Protein AF-A0A6C0DGS3-F1 (afdb_monomer_lite)

Radius of gyration: 20.92 Å; chains: 1; bounding box: 50×49×59 Å

Foldseek 3Di:
DDDDPPPPDPVVVVVVLVVVLPDPPPDQLVVVLVVVCVLLVVLLVCLVVVDDLVNNCVVPVVCCVVPVVVSCCSNVVHDCVLVVVLSVLSVCVVVVNATPSRSVVVNVVVCCVVPPVVVVVVPDPPPDDD

Secondary structure (DSSP, 8-state):
---------HHHHHHHHHHHHHSPPSS-HHHHHHHHHHHHHHHHHHHHTT--HHHHHHHHHHHHHHSHHHHHHHHTT---HHHHHHHHHHHHHHTTSS-HHHHHHHHHHHHIIIIIHHHHHT--------

Organism: NCBI:txid1070528

Sequence (130 aa):
MSINPVKVDKQSTEEAIREAAMKPAEFSPVERATYLRQIIGELVPLVAQGKTSDELKASHGDFAKGYPELFKKVVGKEDLTPLRTMLGALDKMAEGKLTQHTASVMVGQQLVDKYVKPQLNGVAPNKSAH

pLDDT: mean 73.6, std 17.02, range [36.94, 94.94]

Structure (mmCIF, N/CA/C/O backbone):
data_AF-A0A6C0DGS3-F1
#
_entry.id   AF-A0A6C0DGS3-F1
#
loop_
_atom_site.group_PDB
_atom_site.id
_atom_site.type_symbol
_atom_site.label_atom_id
_atom_site.label_alt_id
_atom_site.label_comp_id
_atom_site.label_asym_id
_atom_site.label_entity_id
_atom_site.label_seq_id
_atom_site.pdbx_PDB_ins_code
_atom_site.Cartn_x
_atom_site.Cartn_y
_atom_site.Cartn_z
_atom_site.occupancy
_atom_site.B_iso_or_equiv
_atom_site.auth_seq_id
_atom_site.auth_comp_id
_atom_site.auth_asym_id
_atom_site.auth_atom_id
_atom_site.pdbx_PDB_model_num
ATOM 1 N N . MET A 1 1 ? 34.011 33.927 -15.787 1.00 39.38 1 MET A N 1
ATOM 2 C CA . MET A 1 1 ? 33.663 32.599 -15.239 1.00 39.38 1 MET A CA 1
ATOM 3 C C . MET A 1 1 ? 32.813 31.885 -16.275 1.00 39.38 1 MET A C 1
ATOM 5 O O . MET A 1 1 ? 31.661 32.253 -16.452 1.00 39.38 1 MET A O 1
ATOM 9 N N . SER A 1 2 ? 33.402 30.956 -17.029 1.00 36.94 2 SER A N 1
ATOM 10 C CA . SER A 1 2 ? 32.688 30.190 -18.055 1.00 36.94 2 SER A CA 1
ATOM 11 C C . SER A 1 2 ? 32.079 28.953 -17.409 1.00 36.94 2 SER A C 1
ATOM 13 O O . SER A 1 2 ? 32.798 28.096 -16.901 1.00 36.94 2 SER A O 1
ATOM 15 N N . ILE A 1 3 ? 30.753 28.884 -17.395 1.00 45.12 3 ILE A N 1
ATOM 16 C CA . ILE A 1 3 ? 29.996 27.702 -16.985 1.00 45.12 3 ILE A CA 1
ATOM 17 C C . ILE A 1 3 ? 30.165 26.657 -18.091 1.00 45.12 3 ILE A C 1
ATOM 19 O O . ILE A 1 3 ? 29.634 26.815 -19.187 1.00 45.12 3 ILE A O 1
ATOM 23 N N . ASN A 1 4 ? 30.968 25.625 -17.829 1.00 37.84 4 ASN A N 1
ATOM 24 C CA . ASN A 1 4 ? 31.095 24.475 -18.719 1.00 37.84 4 ASN A CA 1
ATOM 25 C C . ASN A 1 4 ? 29.752 23.728 -18.745 1.00 37.84 4 ASN A C 1
ATOM 27 O O . ASN A 1 4 ? 29.287 23.315 -17.679 1.00 37.84 4 ASN A O 1
ATOM 31 N N . PRO A 1 5 ? 29.114 23.525 -19.911 1.00 47.69 5 PRO A N 1
ATOM 32 C CA . PRO A 1 5 ? 27.946 22.666 -19.986 1.00 47.69 5 PRO A CA 1
ATOM 33 C C . PRO A 1 5 ? 28.389 21.237 -19.669 1.00 47.69 5 PRO A C 1
ATOM 35 O O . PRO A 1 5 ? 29.286 20.701 -20.323 1.00 47.69 5 PRO A O 1
ATOM 38 N N . VAL A 1 6 ? 27.778 20.631 -18.649 1.00 46.28 6 VAL A N 1
ATOM 39 C CA . VAL A 1 6 ? 27.957 19.213 -18.323 1.00 46.28 6 VAL A CA 1
ATOM 40 C C . VAL A 1 6 ? 27.553 18.415 -19.561 1.00 46.28 6 VAL A C 1
ATOM 42 O O . VAL A 1 6 ? 26.371 18.248 -19.855 1.00 46.28 6 VAL A O 1
ATOM 45 N N . LYS A 1 7 ? 28.543 17.962 -20.333 1.00 45.94 7 LYS A N 1
ATOM 46 C CA . LYS A 1 7 ? 28.332 16.978 -21.389 1.00 45.94 7 LYS A CA 1
ATOM 47 C C . LYS A 1 7 ? 28.021 15.673 -20.674 1.00 45.94 7 LYS A C 1
ATOM 49 O O . LYS A 1 7 ? 28.926 15.009 -20.183 1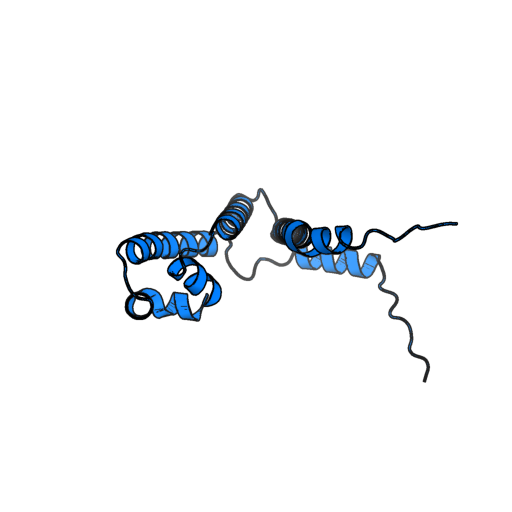.00 45.94 7 LYS A O 1
ATOM 54 N N . VAL A 1 8 ? 26.735 15.363 -20.545 1.00 48.59 8 VAL A N 1
ATOM 55 C CA . VAL A 1 8 ? 26.287 14.046 -20.094 1.00 48.59 8 VAL A CA 1
ATOM 56 C C . VAL A 1 8 ? 26.748 13.058 -21.155 1.00 48.59 8 VAL A C 1
ATOM 58 O O . VAL A 1 8 ? 26.187 12.986 -22.249 1.00 48.59 8 VAL A O 1
ATOM 61 N N . ASP A 1 9 ? 27.847 12.380 -20.859 1.00 55.22 9 ASP A N 1
ATOM 62 C CA . ASP A 1 9 ? 28.410 11.374 -21.733 1.00 55.22 9 ASP A CA 1
ATOM 63 C C . ASP A 1 9 ? 27.479 10.150 -21.741 1.00 55.22 9 ASP A C 1
ATOM 65 O O . ASP A 1 9 ? 27.095 9.609 -20.697 1.00 55.22 9 ASP A O 1
ATOM 69 N N . LYS A 1 10 ? 27.031 9.762 -22.938 1.00 52.78 10 LYS A N 1
ATOM 70 C CA . LYS A 1 10 ? 26.055 8.679 -23.110 1.00 52.78 10 LYS A CA 1
ATOM 71 C C . LYS A 1 10 ? 26.623 7.322 -22.674 1.00 52.78 10 LYS A C 1
ATOM 73 O O . LYS A 1 10 ? 25.864 6.494 -22.185 1.00 52.78 10 LYS A O 1
ATOM 78 N N . GLN A 1 11 ? 27.940 7.113 -22.777 1.00 49.88 11 GLN A N 1
ATOM 79 C CA . GLN A 1 11 ? 28.586 5.900 -22.266 1.00 49.88 11 GLN A CA 1
ATOM 80 C C . GLN A 1 11 ? 28.633 5.904 -20.737 1.00 49.88 11 GLN A C 1
ATOM 82 O O . GLN A 1 11 ? 28.270 4.905 -20.123 1.00 49.88 11 GLN A O 1
ATOM 87 N N . SER A 1 12 ? 28.960 7.040 -20.114 1.00 57.09 12 SER A N 1
ATOM 88 C CA . SER A 1 12 ? 28.960 7.172 -18.647 1.00 57.09 12 SER A CA 1
ATOM 89 C C . SER A 1 12 ? 27.572 6.942 -18.029 1.00 57.09 12 SER A C 1
ATOM 91 O O . SER A 1 12 ? 27.448 6.361 -16.950 1.00 57.09 12 SER A O 1
ATOM 93 N N . THR A 1 13 ? 26.509 7.346 -18.727 1.00 54.31 13 THR A N 1
ATOM 94 C CA . THR A 1 13 ? 25.130 7.083 -18.285 1.00 54.31 13 THR A CA 1
ATOM 95 C C . THR A 1 13 ? 24.721 5.625 -18.469 1.00 54.31 13 THR A C 1
ATOM 97 O O . THR A 1 13 ? 24.131 5.059 -17.554 1.00 54.31 13 THR A O 1
ATOM 100 N N . GLU A 1 14 ? 25.062 4.980 -19.586 1.00 53.56 14 GLU A N 1
ATOM 101 C CA . GLU A 1 14 ? 24.807 3.545 -19.779 1.00 53.56 14 GLU A CA 1
ATOM 102 C C . GLU A 1 14 ? 25.574 2.665 -18.780 1.00 53.56 14 GLU A C 1
ATOM 104 O O . GLU A 1 14 ? 25.024 1.684 -18.276 1.00 53.56 14 GLU A O 1
ATOM 109 N N . GLU A 1 15 ? 26.813 3.024 -18.445 1.00 56.66 15 GLU A N 1
ATOM 110 C CA . GLU A 1 15 ? 27.606 2.333 -17.425 1.00 56.66 15 GLU A CA 1
ATOM 111 C C . GLU A 1 15 ? 27.009 2.503 -16.026 1.00 56.66 15 GLU A C 1
ATOM 113 O O . GLU A 1 15 ? 26.820 1.509 -15.326 1.00 56.66 15 GLU A O 1
ATOM 118 N N . ALA A 1 16 ? 26.602 3.721 -15.654 1.00 55.28 16 ALA A N 1
ATOM 119 C CA . ALA A 1 16 ? 25.910 3.974 -14.390 1.00 55.28 16 ALA A CA 1
ATOM 120 C C . ALA A 1 16 ? 24.568 3.222 -14.298 1.00 55.28 16 ALA A C 1
ATOM 122 O O . ALA A 1 16 ? 24.196 2.726 -13.233 1.00 55.28 16 ALA A O 1
ATOM 123 N N . ILE A 1 17 ? 23.851 3.091 -15.419 1.00 55.53 17 ILE A N 1
ATOM 124 C CA . ILE A 1 17 ? 22.610 2.314 -15.520 1.00 55.53 17 ILE A CA 1
ATOM 125 C C . ILE A 1 17 ? 22.883 0.816 -15.333 1.00 55.53 17 ILE A C 1
ATOM 127 O O . ILE A 1 17 ? 22.160 0.152 -14.588 1.00 55.53 17 ILE A O 1
ATOM 131 N N . ARG A 1 18 ? 23.933 0.279 -15.966 1.00 57.19 18 ARG A N 1
ATOM 132 C CA . ARG A 1 18 ? 24.344 -1.124 -15.800 1.00 57.19 18 ARG A CA 1
ATOM 1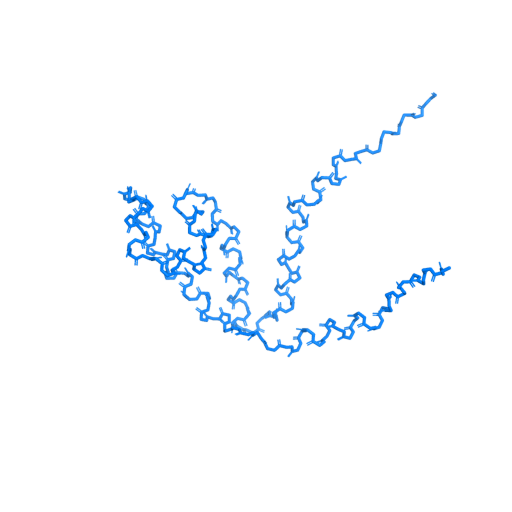33 C C . ARG A 1 18 ? 24.806 -1.414 -14.377 1.00 57.19 18 ARG A C 1
ATOM 135 O O . ARG A 1 18 ? 24.413 -2.431 -13.816 1.00 57.19 18 ARG A O 1
ATOM 142 N N . GLU A 1 19 ? 25.583 -0.521 -13.772 1.00 56.84 19 GLU A N 1
ATOM 143 C CA . GLU A 1 19 ? 26.024 -0.653 -12.382 1.00 56.84 19 GLU A CA 1
ATOM 144 C C . GLU A 1 19 ? 24.826 -0.631 -11.419 1.00 56.84 19 GLU A C 1
ATOM 146 O O . GLU A 1 19 ? 24.721 -1.479 -10.534 1.00 56.84 19 GLU A O 1
ATOM 151 N N . ALA A 1 20 ? 23.867 0.276 -11.633 1.00 54.62 20 ALA A N 1
ATOM 152 C CA . ALA A 1 20 ? 22.626 0.321 -10.864 1.00 54.62 20 ALA A CA 1
ATOM 153 C C . ALA A 1 20 ? 21.747 -0.926 -11.067 1.00 54.62 20 ALA A C 1
ATOM 155 O O . ALA A 1 20 ? 21.045 -1.327 -10.142 1.00 54.62 20 ALA A O 1
ATOM 156 N N . ALA A 1 21 ? 21.791 -1.559 -12.243 1.00 55.06 21 ALA A N 1
ATOM 157 C CA . ALA A 1 21 ? 21.075 -2.804 -12.518 1.00 55.06 21 ALA A CA 1
ATOM 158 C C . ALA A 1 21 ? 21.713 -4.040 -11.868 1.00 55.06 21 ALA A C 1
ATOM 160 O O . ALA A 1 21 ? 21.016 -5.028 -11.639 1.00 55.06 21 ALA A O 1
ATOM 161 N N . MET A 1 22 ? 23.013 -3.980 -11.567 1.00 56.50 22 MET A N 1
ATOM 162 C CA . MET A 1 22 ? 23.755 -5.047 -10.890 1.00 56.50 22 MET A CA 1
ATOM 163 C C . MET A 1 22 ? 23.776 -4.897 -9.365 1.00 56.50 22 MET A C 1
ATOM 165 O O . MET A 1 22 ? 24.145 -5.847 -8.674 1.00 56.50 22 MET A O 1
ATOM 169 N N . LYS A 1 23 ? 23.377 -3.738 -8.822 1.00 56.34 23 LYS A N 1
ATOM 170 C CA . LYS A 1 23 ? 23.252 -3.555 -7.373 1.00 56.34 23 LYS A CA 1
ATOM 171 C C . LYS A 1 23 ? 22.101 -4.423 -6.850 1.00 56.34 23 LYS A C 1
ATOM 173 O O . LYS A 1 23 ? 20.972 -4.264 -7.317 1.00 56.34 23 LYS A O 1
ATOM 178 N N . PRO A 1 24 ? 22.360 -5.345 -5.904 1.00 54.22 24 PRO A N 1
ATOM 179 C CA . PRO A 1 24 ? 21.290 -6.093 -5.266 1.00 54.22 24 PRO A CA 1
ATOM 180 C C . PRO A 1 24 ? 20.356 -5.116 -4.552 1.00 54.22 24 PRO A C 1
ATOM 182 O O . PRO A 1 24 ? 20.801 -4.118 -3.982 1.00 54.22 24 PRO A O 1
ATOM 185 N N . ALA A 1 25 ? 19.058 -5.403 -4.592 1.00 56.25 25 ALA A N 1
ATOM 186 C CA . ALA A 1 25 ? 18.081 -4.617 -3.858 1.00 56.25 25 ALA A CA 1
ATOM 187 C C . ALA A 1 25 ? 18.476 -4.584 -2.375 1.00 56.25 25 ALA A C 1
ATOM 189 O O . ALA A 1 25 ? 18.689 -5.632 -1.771 1.00 56.25 25 ALA A O 1
ATOM 190 N N . GLU A 1 26 ? 18.518 -3.394 -1.766 1.00 60.97 26 GLU A N 1
ATOM 191 C CA . GLU A 1 26 ? 18.771 -3.232 -0.321 1.00 60.97 26 GLU A CA 1
ATOM 192 C C . GLU A 1 26 ? 17.689 -3.892 0.558 1.00 60.97 26 GLU A C 1
ATOM 194 O O . GLU A 1 26 ? 17.777 -3.908 1.781 1.00 60.97 26 GLU A O 1
ATOM 199 N N . PHE A 1 27 ? 16.639 -4.427 -0.066 1.00 65.75 27 PHE A N 1
ATOM 200 C CA . PHE A 1 27 ? 15.539 -5.136 0.560 1.00 65.75 27 PHE A CA 1
ATOM 201 C C . PHE A 1 27 ? 15.165 -6.356 -0.278 1.00 65.75 27 PHE A C 1
ATOM 203 O O . PHE A 1 27 ? 15.182 -6.293 -1.507 1.00 65.75 27 PHE A O 1
ATOM 210 N N . SER A 1 28 ? 14.733 -7.438 0.370 1.00 75.25 28 SER A N 1
ATOM 211 C CA . SER A 1 28 ? 14.140 -8.573 -0.336 1.00 75.25 28 SER A CA 1
ATOM 212 C C . SER A 1 28 ? 12.782 -8.164 -0.930 1.00 75.25 28 SER A C 1
ATOM 214 O O . SER A 1 28 ? 11.862 -7.800 -0.183 1.00 75.25 28 SER A O 1
ATOM 216 N N . PRO A 1 29 ? 12.607 -8.212 -2.266 1.00 73.75 29 PRO A N 1
ATOM 217 C CA . PRO A 1 29 ? 11.328 -7.903 -2.906 1.00 73.75 29 PRO A CA 1
ATOM 218 C C . PRO A 1 29 ? 10.196 -8.810 -2.407 1.00 73.75 29 PRO A C 1
ATOM 220 O O . PRO A 1 29 ? 9.070 -8.345 -2.232 1.00 73.75 29 PRO A O 1
ATOM 223 N N . VAL A 1 30 ? 10.521 -10.077 -2.117 1.00 75.69 30 VAL A N 1
ATOM 224 C CA . VAL A 1 30 ? 9.603 -11.097 -1.584 1.00 75.69 30 VAL A CA 1
ATOM 225 C C . VAL A 1 30 ? 9.101 -10.705 -0.203 1.00 75.69 30 VAL A C 1
ATOM 227 O O . VAL A 1 30 ? 7.892 -10.678 0.035 1.00 75.69 30 VAL A O 1
ATOM 230 N N . GLU A 1 31 ? 10.022 -10.383 0.706 1.00 80.19 31 GLU A N 1
ATOM 231 C CA . GLU A 1 31 ? 9.685 -10.040 2.090 1.00 80.19 31 GLU A CA 1
ATOM 232 C C . GLU A 1 31 ? 8.834 -8.777 2.121 1.00 80.19 31 GLU A C 1
ATOM 234 O O . GLU A 1 31 ? 7.810 -8.727 2.801 1.00 80.19 31 GLU A O 1
ATOM 239 N N . ARG A 1 32 ? 9.192 -7.782 1.300 1.00 82.44 32 ARG A N 1
ATOM 240 C CA . ARG A 1 32 ? 8.425 -6.543 1.190 1.00 82.44 32 ARG A CA 1
ATOM 241 C C . ARG A 1 32 ? 7.023 -6.784 0.637 1.00 82.44 32 ARG A C 1
ATOM 243 O O . ARG A 1 32 ? 6.062 -6.262 1.194 1.00 82.44 32 ARG A O 1
ATOM 250 N N . ALA A 1 33 ? 6.881 -7.567 -0.431 1.00 84.06 33 ALA A N 1
ATOM 251 C CA . ALA A 1 33 ? 5.571 -7.855 -1.008 1.00 84.06 33 ALA A CA 1
ATOM 252 C C . ALA A 1 33 ? 4.685 -8.651 -0.038 1.00 84.06 33 ALA A C 1
ATOM 254 O O . ALA A 1 33 ? 3.499 -8.352 0.105 1.00 84.06 33 ALA A O 1
ATOM 255 N N . THR A 1 34 ? 5.274 -9.620 0.663 1.00 85.81 34 THR A N 1
ATOM 256 C CA . THR A 1 34 ? 4.596 -10.433 1.684 1.00 85.81 34 THR A CA 1
ATOM 257 C C . THR A 1 34 ? 4.103 -9.568 2.837 1.00 85.81 34 THR A C 1
ATOM 259 O O . THR A 1 34 ? 2.912 -9.577 3.142 1.00 85.81 34 THR A O 1
ATOM 262 N N . TYR A 1 35 ? 4.994 -8.753 3.408 1.00 89.00 35 TYR A N 1
ATOM 263 C CA . TYR A 1 35 ? 4.668 -7.852 4.508 1.00 89.00 35 TYR A CA 1
ATOM 264 C C . TYR A 1 35 ? 3.542 -6.882 4.139 1.00 89.00 35 TYR A C 1
ATOM 266 O O . TYR A 1 35 ? 2.555 -6.761 4.863 1.00 89.00 35 TYR A O 1
ATOM 274 N N . LEU A 1 36 ? 3.647 -6.227 2.977 1.00 89.06 36 LEU A N 1
ATOM 275 C CA . LEU A 1 36 ? 2.626 -5.283 2.528 1.00 89.06 36 LEU A CA 1
ATOM 276 C C . LEU A 1 36 ? 1.268 -5.973 2.347 1.00 89.06 36 LEU A C 1
ATOM 278 O O . LEU A 1 36 ? 0.262 -5.456 2.827 1.00 89.06 36 LEU A O 1
ATOM 282 N N . ARG A 1 37 ? 1.222 -7.146 1.698 1.00 90.62 37 ARG A N 1
ATOM 283 C CA . ARG A 1 37 ? -0.032 -7.896 1.506 1.00 90.62 37 ARG A CA 1
ATOM 284 C C . ARG A 1 37 ? -0.695 -8.268 2.818 1.00 90.62 37 ARG A C 1
ATOM 286 O O . ARG A 1 37 ? -1.910 -8.122 2.919 1.00 90.62 37 ARG A O 1
ATOM 293 N N . GLN A 1 38 ? 0.092 -8.733 3.783 1.00 93.06 38 GLN A N 1
ATOM 294 C CA . GLN A 1 38 ? -0.414 -9.111 5.094 1.00 93.06 38 GLN A CA 1
ATOM 295 C C . GLN A 1 38 ? -1.088 -7.914 5.770 1.00 93.06 38 GLN A C 1
ATOM 297 O O . GLN A 1 38 ? -2.285 -7.962 6.045 1.00 93.06 38 GLN A O 1
ATOM 302 N N . ILE A 1 39 ? -0.363 -6.805 5.934 1.00 92.56 39 ILE A N 1
ATOM 303 C CA . ILE A 1 39 ? -0.889 -5.635 6.647 1.00 92.56 39 ILE A CA 1
ATOM 304 C C . ILE A 1 39 ? -2.086 -5.008 5.919 1.00 92.56 39 ILE A C 1
ATOM 306 O O . ILE A 1 39 ? -3.059 -4.606 6.549 1.00 92.56 39 ILE A O 1
ATOM 310 N N . ILE A 1 40 ? -2.071 -4.940 4.584 1.00 91.81 40 ILE A N 1
ATOM 311 C CA . ILE A 1 40 ? -3.225 -4.431 3.822 1.00 91.81 40 ILE A CA 1
ATOM 312 C C . ILE A 1 40 ? -4.434 -5.364 3.983 1.00 91.81 40 ILE A C 1
ATOM 314 O O . ILE A 1 40 ? -5.560 -4.885 4.117 1.00 91.81 40 ILE A O 1
ATOM 318 N N . GLY A 1 41 ? -4.206 -6.681 3.974 1.00 92.25 41 GLY A N 1
ATOM 319 C CA . GLY A 1 41 ? -5.237 -7.694 4.199 1.00 92.25 41 GLY A CA 1
ATOM 320 C C . GLY A 1 41 ? -5.871 -7.607 5.588 1.00 92.25 41 GLY A C 1
ATOM 321 O O . GLY A 1 41 ? -7.057 -7.892 5.722 1.00 92.25 41 GLY A O 1
ATOM 322 N N . GLU A 1 42 ? -5.117 -7.153 6.588 1.00 94.12 42 GLU A N 1
ATOM 323 C CA . GLU A 1 42 ? -5.602 -6.888 7.947 1.00 94.12 42 GLU A CA 1
ATOM 324 C C . GLU A 1 42 ? -6.329 -5.532 8.044 1.00 94.12 42 GLU A C 1
ATOM 326 O O . GLU A 1 42 ? -7.426 -5.445 8.601 1.00 94.12 42 GLU A O 1
ATOM 331 N N . LEU A 1 43 ? -5.774 -4.468 7.449 1.00 93.00 43 LEU A N 1
ATOM 332 C CA . LEU A 1 43 ? -6.315 -3.107 7.546 1.00 93.00 43 LEU A CA 1
ATOM 333 C C . LEU A 1 43 ? -7.618 -2.903 6.766 1.00 93.00 43 LEU A C 1
ATOM 335 O O . LEU A 1 43 ? -8.522 -2.229 7.260 1.00 93.00 43 LEU A O 1
ATOM 339 N N . VAL A 1 44 ? -7.739 -3.451 5.552 1.00 92.88 44 VAL A N 1
ATOM 340 C CA . VAL A 1 44 ? -8.916 -3.221 4.692 1.00 92.88 44 VAL A CA 1
ATOM 341 C C . VAL A 1 44 ? -10.226 -3.685 5.358 1.00 92.88 44 VAL A C 1
ATOM 343 O O . VAL A 1 44 ? -11.176 -2.896 5.376 1.00 92.88 44 VAL A O 1
ATOM 346 N N . PRO A 1 45 ? -10.313 -4.892 5.954 1.00 94.94 45 PRO A N 1
ATOM 347 C CA . PRO A 1 45 ? -11.490 -5.312 6.711 1.00 94.94 45 PRO A CA 1
ATOM 348 C C . PRO A 1 45 ? -11.803 -4.401 7.899 1.00 94.94 45 PRO A C 1
ATOM 350 O O . PRO A 1 45 ? -12.966 -4.067 8.114 1.00 94.94 45 PRO A O 1
ATOM 353 N N . LEU A 1 46 ? -10.791 -3.959 8.651 1.00 94.12 46 LEU A N 1
ATOM 354 C CA . LEU A 1 46 ? -10.993 -3.084 9.811 1.00 94.12 46 LEU A CA 1
ATOM 355 C C . LEU A 1 46 ? -11.547 -1.714 9.392 1.00 94.12 46 LEU A C 1
ATOM 357 O O . LEU A 1 46 ? -12.485 -1.200 10.001 1.00 94.12 46 LEU A O 1
ATOM 361 N N . VAL A 1 47 ? -11.033 -1.153 8.296 1.00 93.44 47 VAL A N 1
ATOM 362 C CA . VAL A 1 47 ? -11.558 0.081 7.691 1.00 93.44 47 VAL A CA 1
ATOM 363 C C . VAL A 1 47 ? -12.995 -0.114 7.185 1.00 93.44 47 VAL A C 1
ATOM 365 O O . VAL A 1 47 ? -13.837 0.780 7.319 1.00 93.44 47 VAL A O 1
ATOM 368 N N . ALA A 1 48 ? -13.316 -1.283 6.621 1.00 91.69 48 ALA A N 1
ATOM 369 C CA . ALA A 1 48 ? -14.675 -1.618 6.195 1.00 91.69 48 ALA A CA 1
ATOM 370 C C . ALA A 1 48 ? -15.650 -1.745 7.381 1.00 91.69 48 ALA A C 1
ATOM 372 O O . ALA A 1 48 ? -16.801 -1.336 7.259 1.00 91.69 48 ALA A O 1
ATOM 373 N N . GLN A 1 49 ? -15.173 -2.219 8.536 1.00 94.31 49 GLN A N 1
ATOM 374 C CA . GLN A 1 49 ? -15.919 -2.264 9.802 1.00 94.31 49 GLN A CA 1
ATOM 375 C C . GLN A 1 49 ? -16.105 -0.882 10.456 1.00 94.31 49 GLN A C 1
ATOM 377 O O . GLN A 1 49 ? -16.756 -0.779 11.492 1.00 94.31 49 GLN A O 1
ATOM 382 N N . GLY A 1 50 ? -15.547 0.182 9.870 1.00 93.12 50 GLY A N 1
ATOM 383 C CA . GLY A 1 50 ? -15.674 1.546 10.382 1.00 93.12 50 GLY A CA 1
ATOM 384 C C . GLY A 1 50 ? -14.680 1.897 11.486 1.00 93.12 50 GLY A C 1
ATOM 385 O O . GLY A 1 50 ? -14.894 2.886 12.183 1.00 93.12 50 GLY A O 1
ATOM 386 N N . LYS A 1 51 ? -13.595 1.123 11.648 1.00 93.94 51 LYS A N 1
ATOM 387 C CA . LYS A 1 51 ? -12.520 1.476 12.582 1.00 93.94 51 LYS A CA 1
ATOM 388 C C . LYS A 1 51 ? -11.911 2.828 12.234 1.00 93.94 51 LYS A C 1
ATOM 390 O O . LYS A 1 51 ? -11.662 3.143 11.069 1.00 93.94 51 LYS A O 1
ATOM 395 N N . THR A 1 52 ? -11.667 3.622 13.268 1.00 93.19 52 THR A N 1
ATOM 396 C CA . THR A 1 52 ? -11.103 4.965 13.141 1.00 93.19 52 THR A CA 1
ATOM 397 C C . THR A 1 52 ? -9.598 4.913 12.887 1.00 93.19 52 THR A C 1
ATOM 399 O O . THR A 1 52 ? -8.919 3.945 13.229 1.00 93.19 52 THR A O 1
ATOM 402 N N . SER A 1 53 ? -9.047 5.990 12.322 1.00 91.06 53 SER A N 1
ATOM 403 C CA . SER A 1 53 ? -7.598 6.119 12.116 1.00 91.06 53 SER A CA 1
ATOM 404 C C . SER A 1 53 ? -6.804 5.872 13.406 1.00 91.06 53 SER A C 1
ATOM 406 O O . SER A 1 53 ? -5.731 5.278 13.350 1.00 91.06 53 SER A O 1
ATOM 408 N N . ASP A 1 54 ? -7.298 6.327 14.556 1.00 92.88 54 ASP A N 1
ATOM 409 C CA . ASP A 1 54 ? -6.564 6.215 15.819 1.00 92.88 54 ASP A CA 1
ATOM 410 C C . ASP A 1 54 ? -6.568 4.779 16.357 1.00 92.88 54 ASP A C 1
ATOM 412 O O . ASP A 1 54 ? -5.521 4.285 16.775 1.00 92.88 54 ASP A O 1
ATOM 416 N N . GLU A 1 55 ? -7.684 4.052 16.232 1.00 93.38 55 GLU A N 1
ATOM 417 C CA . GLU A 1 55 ? -7.738 2.612 16.536 1.00 93.38 55 GLU A CA 1
ATOM 418 C C . GLU A 1 55 ? -6.810 1.794 15.621 1.00 93.38 55 GLU A C 1
ATOM 420 O O . GLU A 1 55 ? -6.139 0.852 16.058 1.00 93.38 55 GLU A O 1
ATOM 425 N N . LEU A 1 56 ? -6.740 2.163 14.339 1.00 93.94 56 LEU A N 1
ATOM 426 C CA . LEU A 1 56 ? -5.865 1.506 13.369 1.00 93.94 56 LEU A CA 1
ATOM 427 C C . LEU A 1 56 ? -4.387 1.815 13.636 1.00 93.94 56 LEU A C 1
ATOM 429 O O . LEU A 1 56 ? -3.551 0.928 13.498 1.00 93.94 56 LEU A O 1
ATOM 433 N N . LYS A 1 57 ? -4.049 3.029 14.086 1.00 94.38 57 LYS A N 1
ATOM 434 C CA . LYS A 1 57 ? -2.686 3.375 14.531 1.00 94.38 57 LYS A CA 1
ATOM 435 C C . LYS A 1 57 ? -2.298 2.682 15.834 1.00 94.38 57 LYS A C 1
ATOM 437 O O . LYS A 1 57 ? -1.121 2.391 16.016 1.00 94.38 57 LYS A O 1
ATOM 442 N N . ALA A 1 58 ? -3.248 2.406 16.725 1.00 93.69 58 ALA A N 1
ATOM 443 C CA . ALA A 1 58 ? -2.972 1.659 17.951 1.00 93.69 58 ALA A CA 1
ATOM 444 C C . ALA A 1 58 ? -2.571 0.202 17.662 1.00 93.69 58 ALA A C 1
ATOM 446 O O . ALA A 1 58 ? -1.701 -0.341 18.334 1.00 93.69 58 ALA A O 1
ATOM 447 N N . SER A 1 59 ? -3.175 -0.412 16.641 1.00 91.19 59 SER A N 1
ATOM 448 C CA . SER A 1 59 ? -2.917 -1.806 16.247 1.00 91.19 59 SER A CA 1
ATOM 449 C C . SER A 1 59 ? -1.816 -1.962 15.188 1.00 91.19 59 SER A C 1
ATOM 451 O O . SER A 1 59 ? -1.086 -2.944 15.212 1.00 91.19 59 SER A O 1
ATOM 453 N N . HIS A 1 60 ? -1.652 -0.987 14.288 1.00 94.00 60 HIS A N 1
ATOM 454 C CA . HIS A 1 60 ? -0.737 -1.047 13.136 1.00 94.00 60 HIS A CA 1
ATOM 455 C C . HIS A 1 60 ? 0.190 0.183 13.076 1.00 94.00 60 HIS A C 1
ATOM 457 O O . HIS A 1 60 ? 0.528 0.691 12.002 1.00 94.00 60 HIS A O 1
ATOM 463 N N . GLY A 1 61 ? 0.591 0.702 14.239 1.00 90.69 61 GLY A N 1
ATOM 464 C CA . GLY A 1 61 ? 1.339 1.956 14.361 1.00 90.69 61 GLY A CA 1
ATOM 465 C C . GLY A 1 61 ? 2.692 1.955 13.654 1.00 90.69 61 GLY A C 1
ATOM 466 O O . GLY A 1 61 ? 3.074 2.965 13.067 1.00 90.69 61 GLY A O 1
ATOM 467 N N . ASP A 1 62 ? 3.396 0.825 13.645 1.00 92.12 62 ASP A N 1
ATOM 468 C CA . ASP A 1 62 ? 4.689 0.715 12.962 1.00 92.12 62 ASP A CA 1
ATOM 469 C C . ASP A 1 62 ? 4.536 0.797 11.445 1.00 92.12 62 ASP A C 1
ATOM 471 O O . ASP A 1 62 ? 5.320 1.471 10.776 1.00 92.12 62 ASP A O 1
ATOM 475 N N . PHE A 1 63 ? 3.462 0.221 10.902 1.00 91.75 63 PHE A N 1
ATOM 476 C CA . PHE A 1 63 ? 3.126 0.385 9.493 1.00 91.75 63 PHE A CA 1
ATOM 477 C C . PHE A 1 63 ? 2.745 1.834 9.173 1.00 91.75 63 PHE A C 1
ATOM 479 O O . PHE A 1 63 ? 3.217 2.388 8.182 1.00 91.75 63 PHE A O 1
ATOM 486 N N . ALA A 1 64 ? 1.955 2.487 10.031 1.00 90.12 64 ALA A N 1
ATOM 487 C CA . ALA A 1 64 ? 1.604 3.896 9.858 1.00 90.12 64 ALA A CA 1
ATOM 488 C C . ALA A 1 64 ? 2.832 4.828 9.910 1.00 90.12 64 ALA A C 1
ATOM 490 O O . ALA A 1 64 ? 2.839 5.861 9.243 1.00 90.12 64 ALA A O 1
ATOM 491 N N . LYS A 1 65 ? 3.876 4.468 10.668 1.00 88.81 65 LYS A N 1
ATOM 492 C CA . LYS A 1 65 ? 5.148 5.208 10.721 1.00 88.81 65 LYS A CA 1
ATOM 493 C C . LYS A 1 65 ? 6.045 4.921 9.518 1.00 88.81 65 LYS A C 1
ATOM 495 O O . LYS A 1 65 ? 6.622 5.851 8.966 1.00 88.81 65 LYS A O 1
ATOM 500 N N . GLY A 1 66 ? 6.168 3.655 9.117 1.00 84.38 66 GLY A N 1
ATOM 501 C CA . GLY A 1 66 ? 7.028 3.242 8.004 1.00 84.38 66 GLY A CA 1
ATOM 502 C C . GLY A 1 66 ? 6.451 3.576 6.627 1.00 84.38 66 GLY A C 1
ATOM 503 O O . GLY A 1 66 ? 7.199 3.847 5.692 1.00 84.38 66 GLY A O 1
ATOM 504 N N . TYR A 1 67 ? 5.121 3.594 6.506 1.00 88.50 67 TYR A N 1
ATOM 505 C CA . TYR A 1 67 ? 4.395 3.797 5.252 1.00 88.50 67 TYR A CA 1
ATOM 506 C C . TYR A 1 67 ? 3.200 4.757 5.430 1.00 88.50 67 TYR A C 1
ATOM 508 O O . TYR A 1 67 ? 2.059 4.390 5.134 1.00 88.50 67 TYR A O 1
ATOM 516 N N . PRO A 1 68 ? 3.421 6.007 5.882 1.00 88.06 68 PRO A N 1
ATOM 517 C CA . PRO A 1 68 ? 2.347 6.926 6.269 1.00 88.06 68 PRO A CA 1
ATOM 518 C C . PRO A 1 68 ? 1.374 7.241 5.131 1.00 88.06 68 PRO A C 1
ATOM 520 O O . PRO A 1 68 ? 0.162 7.253 5.338 1.00 88.06 68 PRO A O 1
ATOM 523 N N . GLU A 1 69 ? 1.878 7.450 3.914 1.00 88.25 69 GLU A N 1
ATOM 524 C CA . GLU A 1 69 ? 1.034 7.746 2.750 1.0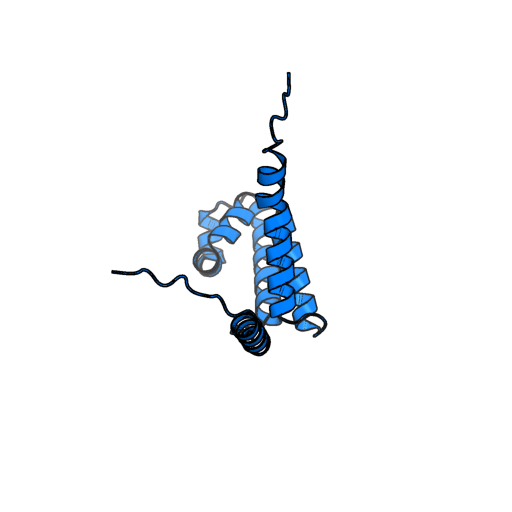0 88.25 69 GLU A CA 1
ATOM 525 C C . GLU A 1 69 ? 0.208 6.537 2.317 1.00 88.25 69 GLU A C 1
ATOM 527 O O . GLU A 1 69 ? -0.956 6.670 1.942 1.00 88.25 69 GLU A O 1
ATOM 532 N N . LEU A 1 70 ? 0.778 5.337 2.420 1.00 88.00 70 LEU A N 1
ATOM 533 C CA . LEU A 1 70 ? 0.045 4.122 2.106 1.00 88.00 70 LEU A CA 1
ATOM 534 C C . LEU A 1 70 ? -1.043 3.850 3.151 1.00 88.00 70 LEU A C 1
ATOM 536 O O . LEU A 1 70 ? -2.171 3.521 2.792 1.00 88.00 70 LEU A O 1
ATOM 540 N N . PHE A 1 71 ? -0.729 4.047 4.431 1.00 91.81 71 PHE A N 1
ATOM 541 C CA . PHE A 1 71 ? -1.705 3.947 5.508 1.00 91.81 71 PHE A CA 1
ATOM 542 C C . PHE A 1 71 ? -2.875 4.915 5.293 1.00 91.81 71 PHE A C 1
ATOM 544 O O . PHE A 1 71 ? -4.027 4.486 5.316 1.00 91.81 71 PHE A O 1
ATOM 551 N N . LYS A 1 72 ? -2.596 6.193 4.992 1.00 91.12 72 LYS A N 1
ATOM 552 C CA . LYS A 1 72 ? -3.634 7.188 4.670 1.00 91.12 72 LYS A CA 1
ATOM 553 C C . LYS A 1 72 ? -4.534 6.727 3.525 1.00 91.12 72 LYS A C 1
ATOM 555 O O . LYS A 1 72 ? -5.748 6.815 3.660 1.00 91.12 72 LYS A O 1
ATOM 560 N N . LYS A 1 73 ? -3.959 6.177 2.449 1.00 90.88 73 LYS A N 1
ATOM 561 C CA . LYS A 1 73 ? -4.725 5.666 1.300 1.00 90.88 73 LYS A CA 1
ATOM 562 C C . LYS A 1 73 ? -5.659 4.522 1.669 1.00 90.88 73 LYS A C 1
ATOM 564 O O . LYS A 1 73 ? -6.817 4.523 1.261 1.00 90.88 73 LYS A O 1
ATOM 569 N N . VAL A 1 74 ? -5.169 3.560 2.453 1.00 91.75 74 VAL A N 1
ATOM 570 C CA . VAL A 1 74 ? -5.977 2.418 2.904 1.00 91.75 74 VAL A CA 1
ATOM 571 C C . VAL A 1 74 ? -7.115 2.891 3.812 1.00 91.75 74 VAL A C 1
ATOM 573 O O . VAL A 1 74 ? -8.267 2.530 3.580 1.00 91.75 74 VAL A O 1
ATOM 576 N N . VAL A 1 75 ? -6.821 3.747 4.796 1.00 93.19 75 VAL A N 1
ATOM 577 C CA . VAL A 1 75 ? -7.826 4.295 5.727 1.00 93.19 75 VAL A CA 1
ATOM 578 C C . VAL A 1 75 ? -8.839 5.191 5.013 1.00 93.19 75 VAL A C 1
ATOM 580 O O . VAL A 1 75 ? -10.034 5.118 5.290 1.00 93.19 75 VAL A O 1
ATOM 583 N N . GLY A 1 76 ? -8.378 5.996 4.056 1.00 91.88 76 GLY A N 1
ATOM 584 C CA . GLY A 1 76 ? -9.199 6.874 3.224 1.00 91.88 76 GLY A CA 1
ATOM 585 C C . GLY A 1 76 ? -10.036 6.148 2.171 1.00 91.88 76 GLY A C 1
ATOM 586 O O . GLY A 1 76 ? -10.768 6.808 1.439 1.00 91.88 76 GLY A O 1
ATOM 587 N N . LYS A 1 77 ? -9.947 4.809 2.088 1.00 90.50 77 LYS A N 1
ATOM 588 C CA . LYS A 1 77 ? -10.627 3.978 1.078 1.00 90.50 77 LYS A CA 1
ATOM 589 C C . LYS A 1 77 ? -10.328 4.440 -0.355 1.00 90.50 77 LYS A C 1
ATOM 591 O O . LYS A 1 77 ? -11.177 4.339 -1.239 1.00 90.50 77 LYS A O 1
ATOM 596 N N . GLU A 1 78 ? -9.122 4.960 -0.577 1.00 89.75 78 GLU A N 1
ATOM 597 C CA . GLU A 1 78 ? -8.670 5.377 -1.899 1.00 89.75 78 GLU A CA 1
ATOM 598 C C . GLU A 1 78 ? -8.427 4.169 -2.814 1.00 89.75 78 GLU A C 1
ATOM 600 O O . GLU A 1 78 ? -8.306 3.023 -2.374 1.00 89.75 78 GLU A O 1
ATOM 605 N N . ASP A 1 79 ? -8.307 4.435 -4.115 1.00 83.81 79 ASP A N 1
ATOM 606 C CA . ASP A 1 79 ? -7.970 3.413 -5.100 1.00 83.81 79 ASP A CA 1
ATOM 607 C C . ASP A 1 79 ? -6.581 2.799 -4.834 1.00 83.81 79 ASP A C 1
ATOM 609 O O . ASP A 1 79 ? -5.540 3.452 -4.956 1.00 83.81 79 ASP A O 1
ATOM 613 N N . LEU A 1 80 ? -6.574 1.502 -4.514 1.00 85.94 80 LEU A N 1
ATOM 614 C CA . LEU A 1 80 ? -5.369 0.704 -4.270 1.00 85.94 80 LEU A CA 1
ATOM 615 C C . LEU A 1 80 ? -4.831 0.019 -5.539 1.00 85.94 80 LEU A C 1
ATOM 617 O O . LEU A 1 80 ? -3.871 -0.751 -5.464 1.00 85.94 80 LEU A O 1
ATOM 621 N N . THR A 1 81 ? -5.405 0.276 -6.717 1.00 83.25 81 THR A N 1
ATOM 622 C CA . THR A 1 81 ? -4.924 -0.286 -7.991 1.00 83.25 81 THR A CA 1
ATOM 623 C C . THR A 1 81 ? -3.429 -0.031 -8.239 1.00 83.25 81 THR A C 1
ATOM 625 O O . THR A 1 81 ? -2.728 -0.988 -8.572 1.00 83.25 81 THR A O 1
ATOM 628 N N . PRO A 1 82 ? -2.873 1.177 -8.004 1.00 79.56 82 PRO A N 1
ATOM 629 C CA . PRO A 1 82 ? -1.436 1.416 -8.185 1.00 79.56 82 PRO A CA 1
ATOM 630 C C . PRO A 1 82 ? -0.556 0.529 -7.294 1.00 79.56 82 PRO A C 1
ATOM 632 O O . PRO A 1 82 ? 0.489 0.039 -7.719 1.00 79.56 82 PRO A O 1
ATOM 635 N N . LEU A 1 83 ? -1.003 0.278 -6.064 1.00 82.75 83 LEU A N 1
ATOM 636 C CA . LEU A 1 83 ? -0.306 -0.577 -5.111 1.00 82.75 83 LEU A CA 1
ATOM 637 C C . LEU A 1 83 ? -0.330 -2.046 -5.542 1.00 82.75 83 LEU A C 1
ATOM 639 O O . LEU A 1 83 ? 0.686 -2.729 -5.447 1.00 82.75 83 LEU A O 1
ATOM 643 N N . ARG A 1 84 ? -1.465 -2.527 -6.063 1.00 83.94 84 ARG A N 1
ATOM 644 C CA . ARG A 1 84 ? -1.577 -3.883 -6.626 1.00 83.94 84 ARG A CA 1
ATOM 645 C C . ARG A 1 84 ? -0.620 -4.081 -7.800 1.00 83.94 84 ARG A C 1
ATOM 647 O O . ARG A 1 84 ? 0.031 -5.118 -7.879 1.00 83.94 84 ARG A O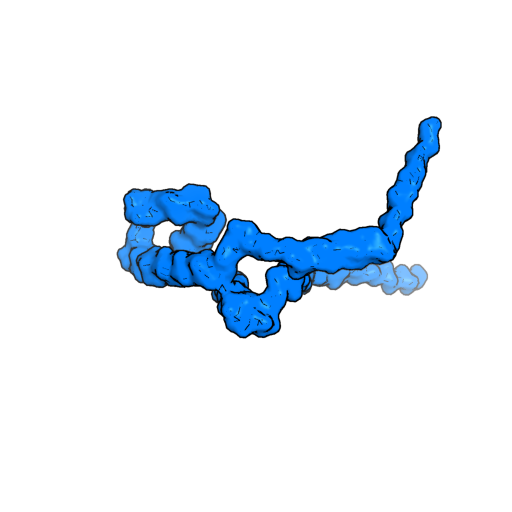 1
ATOM 654 N N . THR A 1 85 ? -0.477 -3.072 -8.660 1.00 80.88 85 THR A N 1
ATOM 655 C CA . THR A 1 85 ? 0.507 -3.083 -9.752 1.00 80.88 85 THR A CA 1
ATOM 656 C C . THR A 1 85 ? 1.938 -3.190 -9.222 1.00 80.88 85 THR A C 1
ATOM 658 O O . THR A 1 85 ? 2.707 -4.013 -9.714 1.00 80.88 85 THR A O 1
ATOM 661 N N . MET A 1 86 ? 2.287 -2.416 -8.188 1.00 80.81 86 MET A N 1
ATOM 662 C CA . MET A 1 86 ? 3.606 -2.489 -7.548 1.00 80.81 86 MET A CA 1
ATOM 663 C C . MET A 1 86 ? 3.867 -3.871 -6.933 1.00 80.81 86 MET A C 1
ATOM 665 O O . MET A 1 86 ? 4.934 -4.442 -7.143 1.00 80.81 86 MET A O 1
ATOM 669 N N . LEU A 1 87 ? 2.891 -4.440 -6.223 1.00 84.56 87 LEU A N 1
ATOM 670 C CA . LEU A 1 87 ? 2.993 -5.783 -5.644 1.00 84.56 87 LEU A CA 1
ATOM 671 C C . LEU A 1 87 ? 3.200 -6.858 -6.723 1.00 84.56 87 LEU A C 1
ATOM 673 O O . LEU A 1 87 ? 4.054 -7.724 -6.563 1.00 84.56 87 LEU A O 1
ATOM 677 N N . GLY A 1 88 ? 2.500 -6.756 -7.856 1.00 82.12 88 GLY A N 1
ATOM 678 C CA . GLY A 1 88 ? 2.711 -7.652 -8.996 1.00 82.12 88 GLY A CA 1
ATOM 679 C C . GLY A 1 88 ? 4.088 -7.497 -9.655 1.00 82.12 88 GLY A C 1
ATOM 680 O O . GLY A 1 88 ? 4.627 -8.466 -10.185 1.00 82.12 88 GLY A O 1
ATOM 681 N N . ALA A 1 89 ? 4.693 -6.306 -9.619 1.00 79.50 89 ALA A N 1
ATOM 682 C CA . ALA A 1 89 ? 6.074 -6.119 -10.066 1.00 79.50 89 ALA A CA 1
ATOM 683 C C . ALA A 1 89 ? 7.071 -6.784 -9.104 1.00 79.50 89 ALA A C 1
ATOM 685 O O . ALA A 1 89 ? 8.001 -7.445 -9.564 1.00 79.50 89 ALA A O 1
ATOM 686 N N . LEU A 1 90 ? 6.842 -6.677 -7.789 1.00 80.75 90 LEU A N 1
ATOM 687 C CA . LEU A 1 90 ? 7.657 -7.353 -6.776 1.00 80.7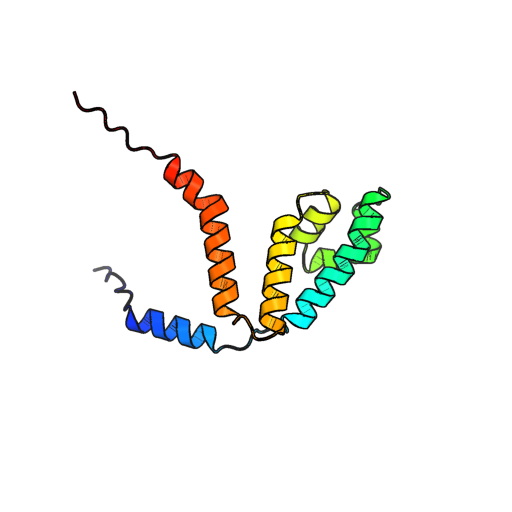5 90 LEU A CA 1
ATOM 688 C C . LEU A 1 90 ? 7.579 -8.883 -6.896 1.00 80.75 90 LEU A C 1
ATOM 690 O O . LEU A 1 90 ? 8.606 -9.539 -6.756 1.00 80.75 90 LEU A O 1
ATOM 694 N N . ASP A 1 91 ? 6.415 -9.451 -7.232 1.00 79.25 91 ASP A N 1
ATOM 695 C CA . ASP A 1 91 ? 6.287 -10.898 -7.484 1.00 79.25 91 ASP A CA 1
ATOM 696 C C . ASP A 1 91 ? 7.101 -11.335 -8.701 1.00 79.25 91 ASP A C 1
ATOM 698 O O . ASP A 1 91 ? 7.830 -12.321 -8.662 1.00 79.25 91 ASP A O 1
ATOM 702 N N . LYS A 1 92 ? 7.042 -10.568 -9.793 1.00 78.62 92 LYS A N 1
ATOM 703 C CA . LYS A 1 92 ? 7.842 -10.875 -10.984 1.00 78.62 92 LYS A CA 1
ATOM 704 C C . LYS A 1 92 ? 9.342 -10.771 -10.701 1.00 78.62 92 LYS A C 1
ATOM 706 O O . LYS A 1 92 ? 10.118 -11.503 -11.310 1.00 78.62 92 LYS A O 1
ATOM 711 N N . MET A 1 93 ? 9.745 -9.892 -9.781 1.00 76.31 93 MET A N 1
ATOM 712 C CA . MET A 1 93 ? 11.124 -9.828 -9.295 1.00 76.31 93 MET A CA 1
ATOM 713 C C . MET A 1 93 ? 11.489 -11.036 -8.430 1.00 76.31 93 MET A C 1
ATOM 715 O O . MET A 1 93 ? 12.558 -11.609 -8.613 1.00 76.31 93 MET A O 1
ATOM 719 N N . ALA A 1 94 ? 10.593 -11.454 -7.535 1.00 74.38 94 ALA A N 1
ATOM 720 C CA . ALA A 1 94 ? 10.748 -12.651 -6.712 1.00 74.38 94 ALA A CA 1
ATOM 721 C C . ALA A 1 94 ? 10.910 -13.933 -7.543 1.00 74.38 94 ALA A C 1
ATOM 723 O O . ALA A 1 94 ? 11.719 -14.793 -7.213 1.00 74.38 94 ALA A O 1
ATOM 724 N N . GLU A 1 95 ? 10.171 -14.039 -8.647 1.00 78.81 95 GLU A N 1
ATOM 725 C CA . GLU A 1 95 ? 10.232 -15.162 -9.587 1.00 78.81 95 GLU A CA 1
ATOM 726 C C . GLU A 1 95 ? 11.457 -15.109 -10.522 1.00 78.81 95 GLU A C 1
ATOM 728 O O . GLU A 1 95 ? 11.598 -15.963 -11.396 1.00 78.81 95 GLU A O 1
ATOM 733 N N . GLY A 1 96 ? 12.315 -14.087 -10.406 1.00 72.19 96 GLY A N 1
ATOM 734 C CA . GLY A 1 96 ? 13.460 -13.875 -11.299 1.00 72.19 96 GLY A CA 1
ATOM 735 C C . GLY A 1 96 ? 13.079 -13.471 -12.730 1.00 72.19 96 GLY A C 1
ATOM 736 O O . GLY A 1 96 ? 13.945 -13.369 -13.596 1.00 72.19 96 GLY A O 1
ATOM 737 N N . LYS A 1 97 ? 11.793 -13.210 -12.996 1.00 72.25 97 LYS A N 1
ATOM 738 C CA . LYS A 1 97 ? 11.272 -12.797 -14.311 1.00 72.25 97 LYS A CA 1
ATOM 739 C C . LYS A 1 97 ? 11.521 -11.320 -14.611 1.00 72.25 97 LYS A C 1
ATOM 741 O O . LYS A 1 97 ? 11.289 -10.877 -15.735 1.00 72.25 97 LYS A O 1
ATOM 746 N N . LEU A 1 98 ? 11.923 -10.540 -13.609 1.00 69.62 98 LEU A N 1
ATOM 747 C CA . LEU A 1 98 ? 12.063 -9.094 -13.715 1.00 69.62 98 LEU A CA 1
ATOM 748 C C . LEU A 1 98 ? 13.207 -8.615 -12.821 1.00 69.62 98 LEU A C 1
ATOM 750 O O . LEU A 1 98 ? 13.243 -8.914 -11.634 1.00 69.62 98 LEU A O 1
ATOM 754 N N . THR A 1 99 ? 14.157 -7.868 -13.376 1.00 72.06 99 THR A N 1
ATOM 755 C CA . THR A 1 99 ? 15.218 -7.262 -12.556 1.00 72.06 99 THR A CA 1
ATOM 756 C C . THR A 1 99 ? 14.686 -6.021 -11.840 1.00 72.06 99 THR A C 1
ATOM 758 O O . THR A 1 99 ? 13.760 -5.370 -12.326 1.00 72.06 99 THR A O 1
ATOM 761 N N . GLN A 1 100 ? 15.290 -5.626 -10.718 1.00 68.00 100 GLN A N 1
ATOM 762 C CA . GLN A 1 100 ? 14.925 -4.379 -10.031 1.00 68.00 100 GLN A CA 1
ATOM 763 C C . GLN A 1 100 ? 14.989 -3.161 -10.960 1.00 68.00 100 GLN A C 1
ATOM 765 O O . GLN A 1 100 ? 14.123 -2.288 -10.904 1.00 68.00 100 GLN A O 1
ATOM 770 N N . HIS A 1 101 ? 15.982 -3.123 -11.848 1.00 68.44 101 HIS A N 1
ATOM 771 C CA . HIS A 1 101 ? 16.110 -2.063 -12.836 1.00 68.44 101 HIS A CA 1
ATOM 772 C C . HIS A 1 101 ? 14.924 -2.042 -13.806 1.00 68.44 101 HIS A C 1
ATOM 774 O O . HIS A 1 101 ? 14.291 -1.002 -13.985 1.00 68.44 101 HIS A O 1
ATOM 780 N N . THR A 1 102 ? 14.555 -3.199 -14.362 1.00 66.06 102 THR A N 1
ATOM 781 C CA . THR A 1 102 ? 13.372 -3.326 -15.225 1.00 66.06 102 THR A CA 1
ATOM 782 C C . THR A 1 102 ? 12.098 -2.897 -14.492 1.00 66.06 102 THR A C 1
ATOM 784 O O . THR A 1 102 ? 11.258 -2.214 -15.075 1.00 66.06 102 THR A O 1
ATOM 787 N N . ALA A 1 103 ? 11.966 -3.231 -13.203 1.00 68.88 103 ALA A N 1
ATOM 788 C CA . ALA A 1 103 ? 10.808 -2.852 -12.393 1.00 68.88 103 ALA A CA 1
ATOM 789 C C . ALA A 1 103 ? 10.732 -1.334 -12.214 1.00 68.88 103 ALA A C 1
ATOM 791 O O . ALA A 1 103 ? 9.675 -0.736 -12.410 1.00 68.88 103 ALA A O 1
ATOM 792 N N . SER A 1 104 ? 11.870 -0.714 -11.898 1.00 66.31 104 SER A N 1
ATOM 793 C CA . SER A 1 104 ? 11.996 0.734 -11.746 1.00 66.31 104 SER A CA 1
ATOM 794 C C . SER A 1 104 ? 11.635 1.473 -13.038 1.00 66.31 104 SER A C 1
ATOM 796 O O . SER A 1 104 ? 10.836 2.407 -13.010 1.00 66.31 104 SER A O 1
ATOM 798 N N . VAL A 1 105 ? 12.131 0.999 -14.190 1.00 73.25 105 VAL A N 1
ATOM 799 C CA . VAL A 1 105 ? 11.803 1.567 -15.510 1.00 73.25 105 VAL A CA 1
ATOM 800 C C . VAL A 1 105 ? 10.310 1.444 -15.812 1.00 73.25 105 VAL A C 1
ATOM 802 O O . VAL A 1 105 ? 9.691 2.417 -16.237 1.00 73.25 105 VAL A O 1
ATOM 805 N N . MET A 1 106 ? 9.704 0.281 -15.555 1.00 71.81 106 MET A N 1
ATOM 806 C CA . MET A 1 106 ? 8.271 0.075 -15.787 1.00 71.81 106 MET A CA 1
ATOM 807 C C . MET A 1 106 ? 7.404 1.000 -14.930 1.00 71.81 106 MET A C 1
ATOM 809 O O . MET A 1 106 ? 6.480 1.627 -15.449 1.00 71.81 106 MET A O 1
ATOM 813 N N . VAL A 1 107 ? 7.707 1.113 -13.634 1.00 68.94 107 VAL A N 1
ATOM 814 C CA . VAL A 1 107 ? 6.978 2.009 -12.724 1.00 68.94 107 VAL A CA 1
ATOM 815 C C . VAL A 1 107 ? 7.187 3.468 -13.134 1.00 68.94 107 VAL A C 1
ATOM 817 O O . VAL A 1 107 ? 6.220 4.224 -13.215 1.00 68.94 107 VAL A O 1
ATOM 820 N N . GLY A 1 108 ? 8.421 3.858 -13.465 1.00 68.06 108 GLY A N 1
ATOM 821 C CA . GLY A 1 108 ? 8.741 5.200 -13.953 1.00 68.06 108 GLY A CA 1
ATOM 822 C C . GLY A 1 108 ? 7.962 5.564 -15.218 1.00 68.06 108 GLY A C 1
ATOM 823 O O . GLY A 1 108 ? 7.360 6.636 -15.283 1.00 68.06 108 GLY A O 1
ATOM 824 N N . GLN A 1 109 ? 7.885 4.648 -16.187 1.00 73.00 109 GLN A N 1
ATOM 825 C CA . GLN A 1 109 ? 7.121 4.853 -17.417 1.00 73.00 109 GLN A CA 1
ATOM 826 C C . GLN A 1 109 ? 5.622 5.012 -17.137 1.00 73.00 109 GLN A C 1
ATOM 828 O O . GLN A 1 109 ? 4.995 5.919 -17.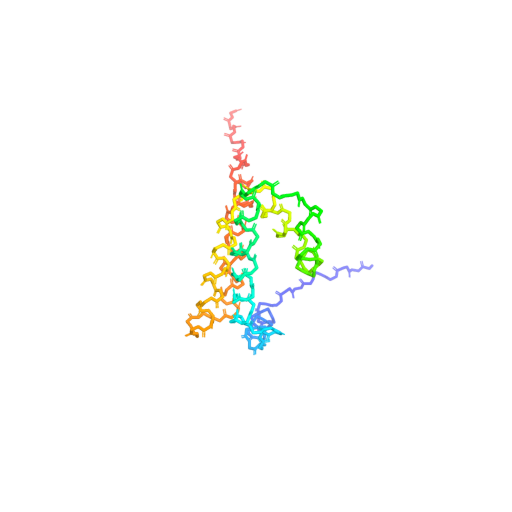679 1.00 73.00 109 GLN A O 1
ATOM 833 N N . GLN A 1 110 ? 5.052 4.196 -16.243 1.00 71.25 110 GLN A N 1
ATOM 834 C CA . GLN A 1 110 ? 3.646 4.321 -15.845 1.00 71.25 110 GLN A CA 1
ATOM 835 C C . GLN A 1 110 ? 3.342 5.667 -15.176 1.00 71.25 110 GLN A C 1
ATOM 837 O O . GLN A 1 110 ? 2.283 6.247 -15.421 1.00 71.25 110 GLN A O 1
ATOM 842 N N . LEU A 1 111 ? 4.257 6.187 -14.351 1.00 66.50 111 LEU A N 1
ATOM 843 C CA . LEU A 1 111 ? 4.103 7.503 -13.727 1.00 66.50 111 LEU A CA 1
ATOM 844 C C . LEU A 1 111 ? 4.151 8.631 -14.766 1.00 66.50 111 LEU A C 1
ATOM 846 O O . LEU A 1 111 ? 3.306 9.526 -14.729 1.00 66.50 111 LEU A O 1
ATOM 850 N N . VAL A 1 112 ? 5.082 8.567 -15.723 1.00 69.19 112 VAL A N 1
ATOM 851 C CA . VAL A 1 112 ? 5.153 9.519 -16.845 1.00 69.19 112 VAL A CA 1
ATOM 852 C C . VAL A 1 112 ? 3.866 9.484 -17.666 1.00 69.19 112 VAL A C 1
ATOM 854 O O . VAL A 1 112 ? 3.287 10.529 -17.962 1.00 69.19 112 VAL A O 1
ATOM 857 N N . ASP A 1 113 ? 3.376 8.291 -17.989 1.00 69.94 113 ASP A N 1
ATOM 858 C CA . ASP A 1 113 ? 2.168 8.119 -18.793 1.00 69.94 113 ASP A CA 1
ATOM 859 C C . ASP A 1 113 ? 0.917 8.642 -18.083 1.00 69.94 113 ASP A C 1
ATOM 861 O O . ASP A 1 113 ? 0.050 9.235 -18.723 1.00 69.94 113 ASP A O 1
ATOM 865 N N . LYS A 1 114 ? 0.837 8.464 -16.760 1.00 69.44 114 LYS A N 1
ATOM 866 C CA . LYS A 1 114 ? -0.326 8.863 -15.962 1.00 69.44 114 LYS A CA 1
ATOM 867 C C . LYS A 1 114 ? -0.332 10.344 -15.580 1.00 69.44 114 LYS A C 1
ATOM 869 O O . LYS A 1 114 ? -1.409 10.928 -15.506 1.00 69.44 114 LYS A O 1
ATOM 874 N N . TYR A 1 115 ? 0.828 10.948 -15.322 1.00 65.50 115 TYR A N 1
ATOM 875 C CA . TYR A 1 115 ? 0.906 12.298 -14.745 1.00 65.50 115 TYR A CA 1
ATOM 876 C C . TYR A 1 115 ? 1.567 13.337 -15.654 1.00 65.50 115 TYR A C 1
ATOM 878 O O . TYR A 1 115 ? 1.211 14.509 -15.574 1.00 65.50 115 TYR A O 1
ATOM 886 N N . VAL A 1 116 ? 2.490 12.936 -16.535 1.00 66.81 116 VAL A N 1
ATOM 887 C CA . VAL A 1 116 ? 3.267 13.868 -17.374 1.00 66.81 116 VAL A CA 1
ATOM 888 C C . VAL A 1 116 ? 2.667 13.986 -18.775 1.00 66.81 116 VAL A C 1
ATOM 890 O O . VAL A 1 116 ? 2.386 15.090 -19.238 1.00 66.81 116 VAL A O 1
ATOM 893 N N . LYS A 1 117 ? 2.398 12.863 -19.455 1.00 70.50 117 LYS A N 1
ATOM 894 C CA . LYS A 1 117 ? 1.839 12.870 -20.821 1.00 70.50 117 LYS A CA 1
ATOM 895 C C . LYS A 1 117 ? 0.499 13.614 -20.955 1.00 70.50 117 LYS A C 1
ATOM 897 O O . LYS A 1 117 ? 0.354 14.344 -21.933 1.00 70.50 117 LYS A O 1
ATOM 902 N N . PRO A 1 118 ? -0.458 13.525 -20.010 1.00 70.50 118 PRO A N 1
ATOM 903 C CA . PRO A 1 118 ? -1.703 14.290 -20.105 1.00 70.50 118 PRO A CA 1
ATOM 904 C C . PRO A 1 118 ? -1.480 15.807 -20.056 1.00 70.50 118 PRO A C 1
ATOM 906 O O . PRO A 1 118 ? -2.210 16.551 -20.702 1.00 70.50 118 PRO A O 1
ATOM 909 N N . GLN A 1 119 ? -0.447 16.267 -19.341 1.00 62.75 119 GLN A N 1
ATOM 910 C CA . GLN A 1 119 ? -0.081 17.685 -19.269 1.00 62.75 119 GLN A CA 1
ATOM 911 C C . GLN A 1 119 ? 0.617 18.155 -20.549 1.00 62.75 119 GLN A C 1
ATOM 913 O O . GLN A 1 119 ? 0.384 19.271 -20.998 1.00 62.75 119 GLN A O 1
ATOM 918 N N . LEU A 1 120 ? 1.416 17.285 -21.176 1.00 59.56 120 LEU A N 1
ATOM 919 C CA . LEU A 1 120 ? 2.067 17.565 -22.460 1.00 59.56 120 LEU A CA 1
ATOM 920 C C . LEU A 1 120 ? 1.065 17.596 -23.625 1.00 59.56 120 LEU A C 1
ATOM 922 O O . LEU A 1 120 ? 1.175 18.449 -24.500 1.00 59.56 120 LEU A O 1
ATOM 926 N N . ASN A 1 121 ? 0.048 16.730 -23.606 1.00 56.03 121 ASN A N 1
ATOM 927 C CA . ASN A 1 121 ? -1.025 16.733 -24.608 1.00 56.03 121 ASN A CA 1
ATOM 928 C C . ASN A 1 121 ? -2.039 17.876 -24.413 1.00 56.03 121 ASN A C 1
ATOM 930 O O . ASN A 1 121 ? -2.790 18.183 -25.336 1.00 56.03 121 ASN A O 1
ATOM 934 N N . GLY A 1 122 ? -2.064 18.515 -23.237 1.00 49.50 122 GLY A N 1
ATOM 935 C CA . GLY A 1 122 ? -2.836 19.735 -22.982 1.00 49.50 122 GLY A CA 1
ATOM 936 C C . GLY A 1 122 ? -2.215 20.999 -23.590 1.00 49.50 122 GLY A C 1
ATOM 937 O O . GLY A 1 122 ? -2.893 22.018 -23.700 1.00 49.50 122 GLY A O 1
ATOM 938 N N . VAL A 1 123 ? -0.953 20.940 -24.031 1.00 49.12 123 VAL A N 1
ATOM 939 C CA . VAL A 1 123 ? -0.281 22.018 -24.769 1.00 49.12 123 VAL A CA 1
ATOM 940 C C . VAL A 1 123 ? -0.423 21.743 -26.268 1.00 49.12 123 VAL A C 1
ATOM 942 O O . VAL A 1 123 ? 0.542 21.432 -26.964 1.00 49.12 123 VAL A O 1
ATOM 945 N N . ALA A 1 124 ? -1.650 21.817 -26.788 1.00 46.62 124 ALA A N 1
ATOM 946 C CA . ALA A 1 124 ? -1.833 21.883 -28.233 1.00 46.62 124 ALA A CA 1
ATOM 947 C C . ALA A 1 124 ? -1.167 23.182 -28.737 1.00 46.62 124 ALA A C 1
ATOM 949 O O . ALA A 1 124 ? -1.488 24.260 -28.226 1.00 46.62 124 ALA A O 1
ATOM 950 N N . PRO A 1 125 ? -0.234 23.129 -29.705 1.00 44.44 125 PRO A N 1
ATOM 951 C CA . PRO A 1 125 ? 0.332 24.338 -30.278 1.00 44.44 125 PRO A CA 1
ATOM 952 C C . PRO A 1 125 ? -0.797 25.097 -30.974 1.00 44.44 125 PRO A C 1
ATOM 954 O O . PRO A 1 125 ? -1.395 24.589 -31.923 1.00 44.44 125 PRO A O 1
ATOM 957 N N . ASN A 1 126 ? -1.095 26.309 -30.502 1.00 45.56 126 ASN A N 1
ATOM 958 C CA . ASN A 1 126 ? -1.951 27.246 -31.217 1.00 45.56 126 ASN A CA 1
ATOM 959 C C . ASN A 1 126 ? -1.261 27.596 -32.541 1.00 45.56 126 ASN A C 1
ATOM 961 O O . ASN A 1 126 ? -0.453 28.520 -32.627 1.00 45.56 126 ASN A O 1
ATOM 965 N N . LYS A 1 127 ? -1.539 26.797 -33.567 1.00 52.41 127 LYS A N 1
ATOM 966 C CA . LYS A 1 127 ? -1.180 27.074 -34.946 1.00 52.41 127 LYS A CA 1
ATOM 967 C C . LYS A 1 127 ? -2.384 27.762 -35.576 1.00 52.41 127 LYS A C 1
ATOM 969 O O . LYS A 1 127 ? -3.171 27.130 -36.268 1.00 52.41 127 LYS A O 1
ATOM 974 N N . SER A 1 128 ? -2.519 29.054 -35.307 1.00 42.31 128 SER A N 1
ATOM 975 C CA . SER A 1 128 ? -3.390 29.925 -36.093 1.00 42.31 128 SER A CA 1
ATOM 976 C C . SER A 1 128 ? -2.497 30.786 -36.970 1.00 42.31 128 SER A C 1
ATOM 978 O O . SER A 1 128 ? -2.003 31.831 -36.560 1.00 42.31 128 SER A O 1
ATOM 980 N N . ALA A 1 129 ? -2.228 30.258 -38.161 1.00 44.34 129 ALA A N 1
ATOM 981 C CA . ALA A 1 129 ? -1.890 31.065 -39.315 1.00 44.34 129 ALA A CA 1
ATOM 982 C C . ALA A 1 129 ? -3.178 31.747 -39.790 1.00 44.34 129 ALA A C 1
ATOM 984 O O . ALA A 1 129 ? -4.164 31.046 -40.017 1.00 44.34 129 ALA A O 1
ATOM 985 N N . HIS A 1 130 ? -3.162 33.072 -39.913 1.00 39.12 130 HIS A N 1
ATOM 986 C CA . HIS A 1 130 ? -3.665 33.808 -41.074 1.00 39.12 130 HIS A CA 1
ATOM 987 C C . HIS A 1 130 ? -3.267 35.279 -40.984 1.00 39.12 130 HIS A C 1
ATOM 989 O O . HIS A 1 130 ? -3.355 35.844 -39.872 1.00 39.12 130 HIS A O 1
#